Protein AF-V5HXJ0-F1 (afdb_monomer_lite)

Radius of gyration: 17.54 Å; chains: 1; bounding box: 40×42×49 Å

Foldseek 3Di:
DVVVVVVVVVVVLVVLLVLCLVLLVPDLALSSQQSVVVPLPPPVSLVVNCVVVVHDSVVSNVSSVVSVVCCQVQVCCSLPVDVGDDDDDDDPDQDPNRPDSVVSSVVSVVDHSVVRDPPPPPDDD

Organism: Ixodes ricinus (NCBI:txid34613)

Structure (mmCIF, N/CA/C/O backbone):
data_AF-V5HXJ0-F1
#
_entry.id   AF-V5HXJ0-F1
#
loop_
_atom_site.group_PDB
_atom_site.id
_atom_site.type_symbol
_atom_site.label_atom_id
_atom_site.label_alt_id
_atom_site.label_comp_id
_atom_site.label_asym_id
_atom_site.label_entity_id
_atom_site.label_seq_id
_atom_site.pdbx_PDB_ins_code
_atom_site.Cartn_x
_atom_site.Cartn_y
_atom_site.Cartn_z
_atom_site.occupancy
_atom_site.B_iso_or_equiv
_atom_site.auth_seq_id
_atom_site.auth_comp_id
_atom_site.auth_asym_id
_atom_site.auth_atom_id
_atom_site.pdbx_PDB_model_num
ATOM 1 N N . SER A 1 1 ? -20.340 -27.795 14.420 1.00 85.88 1 SER A N 1
ATOM 2 C CA . SER A 1 1 ? -21.239 -26.841 15.108 1.00 85.88 1 SER A CA 1
ATOM 3 C C . SER A 1 1 ? -21.054 -25.435 14.544 1.00 85.88 1 SER A C 1
ATOM 5 O O . SER A 1 1 ? -19.927 -25.064 14.222 1.00 85.88 1 SER A O 1
ATOM 7 N N . VAL A 1 2 ? -22.136 -24.655 14.426 1.00 89.38 2 VAL A N 1
ATOM 8 C CA . VAL A 1 2 ? -22.117 -23.238 14.001 1.00 89.38 2 VAL A CA 1
ATOM 9 C C . VAL A 1 2 ? -21.200 -22.393 14.895 1.00 89.38 2 VAL A C 1
ATOM 11 O O . VAL A 1 2 ? -20.439 -21.571 14.390 1.00 89.38 2 VAL A O 1
ATOM 14 N N . GLN A 1 3 ? -21.175 -22.668 16.202 1.00 90.44 3 GLN A N 1
ATOM 15 C CA . GLN A 1 3 ? -20.339 -21.943 17.165 1.00 90.44 3 GLN A CA 1
ATOM 16 C C . GLN A 1 3 ? -18.838 -22.073 16.871 1.00 90.44 3 GLN A C 1
ATOM 18 O O . GLN A 1 3 ? -18.102 -21.092 16.961 1.00 90.44 3 GLN A O 1
ATOM 23 N N . LEU A 1 4 ? -18.380 -23.262 16.455 1.00 91.88 4 LEU A N 1
ATOM 24 C CA . LEU A 1 4 ? -16.979 -23.474 16.080 1.00 91.88 4 LEU A CA 1
ATOM 25 C C . LEU A 1 4 ? -16.604 -22.630 14.855 1.00 91.88 4 LEU A C 1
ATOM 27 O O . LEU A 1 4 ? -15.562 -21.983 14.854 1.00 91.88 4 LEU A O 1
ATOM 31 N N . ARG A 1 5 ? -17.483 -22.571 13.844 1.00 91.69 5 ARG A N 1
ATOM 32 C CA . ARG A 1 5 ? -17.263 -21.765 12.631 1.00 91.69 5 ARG A CA 1
ATOM 33 C C . ARG A 1 5 ? -17.164 -20.274 12.950 1.00 91.69 5 ARG A C 1
ATOM 35 O O . ARG A 1 5 ? -16.261 -19.619 12.437 1.00 91.69 5 ARG A O 1
ATOM 42 N N . ILE A 1 6 ? -18.051 -19.764 13.809 1.00 92.50 6 ILE A N 1
ATOM 43 C CA . ILE A 1 6 ? -18.024 -18.365 14.262 1.00 92.50 6 ILE A CA 1
ATOM 44 C C . ILE A 1 6 ? -16.699 -18.075 14.969 1.00 92.50 6 ILE A C 1
ATOM 46 O O . ILE A 1 6 ? -15.997 -17.143 14.589 1.00 92.50 6 ILE A O 1
ATOM 50 N N . ARG A 1 7 ? -16.299 -18.917 15.930 1.00 93.38 7 ARG A N 1
ATOM 51 C CA . ARG A 1 7 ? -15.040 -18.742 16.668 1.00 93.38 7 ARG A CA 1
ATOM 52 C C . ARG A 1 7 ? -13.825 -18.716 15.738 1.00 93.38 7 ARG A C 1
ATOM 54 O O . ARG A 1 7 ? -12.975 -17.836 15.868 1.00 93.38 7 ARG A O 1
ATOM 61 N N . THR A 1 8 ? -13.749 -19.646 14.786 1.00 93.25 8 THR A N 1
ATOM 62 C CA . THR A 1 8 ? -12.651 -19.696 13.810 1.00 93.25 8 THR A CA 1
ATOM 63 C C . THR A 1 8 ? -12.638 -18.467 12.899 1.00 93.25 8 THR A C 1
ATOM 65 O O . THR A 1 8 ? -11.565 -17.931 12.622 1.00 93.25 8 THR A O 1
ATOM 68 N N . ALA A 1 9 ? -13.803 -17.994 12.447 1.00 92.19 9 ALA A N 1
ATOM 69 C CA . ALA A 1 9 ? -13.904 -16.789 11.625 1.00 92.19 9 ALA A CA 1
ATOM 70 C C . ALA A 1 9 ? -13.445 -15.543 12.395 1.00 92.19 9 ALA A C 1
ATOM 72 O O . ALA A 1 9 ? -12.610 -14.791 11.894 1.00 92.19 9 ALA A O 1
ATOM 73 N N . THR A 1 10 ? -13.896 -15.375 13.640 1.00 92.88 10 THR A N 1
ATOM 74 C CA . THR A 1 10 ? -13.464 -14.274 14.508 1.00 92.88 10 THR A CA 1
ATOM 75 C C . THR A 1 10 ? -11.952 -14.281 14.698 1.00 92.88 10 THR A C 1
ATOM 77 O O . THR A 1 10 ? -11.306 -13.256 14.506 1.00 92.88 10 THR A O 1
ATOM 80 N N . GLN A 1 11 ? -11.361 -15.444 14.988 1.00 93.56 11 GLN A N 1
ATOM 81 C CA . GLN A 1 11 ? -9.913 -15.560 15.163 1.00 93.56 11 GLN A CA 1
ATOM 82 C C . GLN A 1 11 ? -9.142 -15.175 13.892 1.00 93.56 11 GLN A C 1
ATOM 84 O O . GLN A 1 11 ? -8.146 -14.457 13.971 1.00 93.56 11 GLN A O 1
ATOM 89 N N . ARG A 1 12 ? -9.610 -15.611 12.716 1.00 93.06 12 ARG A N 1
ATOM 90 C CA . ARG A 1 12 ? -9.003 -15.241 11.428 1.00 93.06 12 ARG A CA 1
ATOM 91 C C . ARG A 1 12 ? -9.100 -13.742 11.166 1.00 93.06 12 ARG A C 1
ATOM 93 O O . ARG A 1 12 ? -8.096 -13.138 10.799 1.00 93.06 12 ARG A O 1
ATOM 100 N N . ASN A 1 13 ? -10.261 -13.141 11.416 1.00 93.94 13 ASN A N 1
ATOM 101 C CA . ASN A 1 13 ? -10.470 -11.704 11.244 1.00 93.94 13 ASN A CA 1
ATOM 102 C C . ASN A 1 13 ? -9.556 -10.893 12.172 1.00 93.94 13 ASN A C 1
ATOM 104 O O . ASN A 1 13 ? -8.917 -9.943 11.724 1.00 93.94 13 ASN A O 1
ATOM 108 N N . SER A 1 14 ? -9.415 -11.303 13.437 1.00 93.56 14 SER A N 1
ATOM 109 C CA . SER A 1 14 ? -8.493 -10.659 14.379 1.00 93.56 14 SER A CA 1
ATOM 110 C C . SER A 1 14 ? -7.032 -10.780 13.941 1.00 93.56 14 SER A C 1
ATOM 112 O O . SER A 1 14 ? -6.289 -9.802 14.007 1.00 93.56 14 SER A O 1
ATOM 114 N N . SER A 1 15 ? -6.611 -11.954 13.461 1.00 95.81 15 SER A N 1
ATOM 115 C CA . SER A 1 15 ? -5.259 -12.152 12.924 1.00 95.81 15 SER A CA 1
ATOM 116 C C . SER A 1 15 ? -4.996 -11.298 11.684 1.00 95.81 15 SER A C 1
ATOM 118 O O . SER A 1 15 ? -3.921 -10.708 11.570 1.00 95.81 15 SER A O 1
ATOM 120 N N . MET A 1 16 ? -5.976 -11.189 10.783 1.00 96.88 16 MET A N 1
ATOM 121 C CA . MET A 1 16 ? -5.896 -10.339 9.595 1.00 96.88 16 MET A CA 1
ATOM 122 C C . MET A 1 16 ? -5.781 -8.862 9.983 1.00 96.88 16 MET A C 1
ATOM 124 O O . MET A 1 16 ? -4.854 -8.193 9.537 1.00 96.88 16 MET A O 1
ATOM 128 N N . MET A 1 17 ? -6.635 -8.378 10.890 1.00 97.69 17 MET A N 1
ATOM 129 C CA . MET A 1 17 ? -6.573 -6.996 11.377 1.00 97.69 17 MET A CA 1
ATOM 130 C C . MET A 1 17 ? -5.222 -6.688 12.033 1.00 97.69 17 MET A C 1
ATOM 132 O O . MET A 1 17 ? -4.602 -5.670 11.739 1.00 97.69 17 MET A O 1
ATOM 136 N N . ARG A 1 18 ? -4.701 -7.605 12.858 1.00 97.25 18 ARG A N 1
ATOM 137 C CA . ARG A 1 18 ? -3.368 -7.455 13.456 1.00 97.25 18 ARG A CA 1
ATOM 138 C C . ARG A 1 18 ? -2.280 -7.354 12.387 1.00 97.25 18 ARG A C 1
ATOM 140 O O . ARG A 1 18 ? -1.398 -6.511 12.508 1.00 97.25 18 ARG A O 1
ATOM 147 N N . CYS A 1 19 ? -2.329 -8.186 11.348 1.00 97.94 19 CYS A N 1
ATOM 148 C CA . CYS A 1 19 ? -1.353 -8.130 10.259 1.00 97.94 19 CYS A CA 1
ATOM 149 C C . CYS A 1 19 ? -1.442 -6.819 9.467 1.00 97.94 19 CYS A C 1
ATOM 151 O O . CYS A 1 19 ? -0.405 -6.245 9.141 1.00 97.94 19 CYS A O 1
ATOM 153 N N . ALA A 1 20 ? -2.653 -6.322 9.215 1.00 98.38 20 ALA A N 1
ATOM 154 C CA . ALA A 1 20 ? -2.866 -5.032 8.569 1.00 98.38 20 ALA A CA 1
ATOM 155 C C . ALA A 1 20 ? -2.277 -3.877 9.392 1.00 98.38 20 ALA A C 1
ATOM 157 O O . ALA A 1 20 ? -1.557 -3.040 8.855 1.00 98.38 20 ALA A O 1
ATOM 158 N N . VAL A 1 21 ? -2.504 -3.871 10.710 1.00 98.31 21 VAL A N 1
ATOM 159 C CA . VAL A 1 21 ? -1.898 -2.886 11.619 1.00 98.31 21 VAL A CA 1
ATOM 160 C C . VAL A 1 21 ? -0.376 -2.973 11.573 1.00 98.31 21 VAL A C 1
ATOM 162 O O . VAL A 1 21 ? 0.278 -1.950 11.439 1.00 98.31 21 VAL A O 1
ATOM 165 N N . GLN A 1 22 ? 0.209 -4.174 11.613 1.00 98.44 22 GLN A N 1
ATOM 166 C CA . GLN A 1 22 ? 1.665 -4.337 11.507 1.00 98.44 22 GLN A CA 1
ATOM 167 C C . GLN A 1 22 ? 2.223 -3.755 10.201 1.00 98.44 22 GLN A C 1
ATOM 169 O O . GLN A 1 22 ? 3.295 -3.155 10.220 1.00 98.44 22 GLN A O 1
ATOM 174 N N . PHE A 1 23 ? 1.492 -3.854 9.085 1.00 98.50 23 PHE A N 1
ATOM 175 C CA . PHE A 1 23 ? 1.886 -3.184 7.844 1.00 98.50 23 PHE A CA 1
ATOM 176 C C . PHE A 1 23 ? 1.952 -1.663 8.004 1.00 98.50 23 PHE A C 1
ATOM 178 O O . PHE A 1 23 ? 2.940 -1.038 7.611 1.00 98.50 23 PHE A O 1
ATOM 185 N N . VAL A 1 24 ? 0.923 -1.080 8.625 1.00 98.25 24 VAL A N 1
ATOM 186 C CA . VAL A 1 24 ? 0.857 0.360 8.912 1.00 98.25 24 VAL A CA 1
ATOM 187 C C . VAL A 1 24 ? 1.980 0.796 9.857 1.00 98.25 24 VAL A C 1
ATOM 189 O O . VAL A 1 24 ? 2.589 1.842 9.652 1.00 98.25 24 VAL A O 1
ATOM 192 N N . MET A 1 25 ? 2.320 -0.048 10.832 1.00 97.44 25 MET A N 1
ATOM 193 C CA . MET A 1 25 ? 3.415 0.170 11.785 1.00 97.44 25 MET A CA 1
ATOM 194 C C . MET A 1 25 ? 4.814 -0.078 11.191 1.00 97.44 25 MET A C 1
ATOM 196 O O . MET A 1 25 ? 5.809 0.087 11.890 1.00 97.44 25 MET A O 1
ATOM 200 N N . GLY A 1 26 ? 4.917 -0.454 9.911 1.00 95.69 26 GLY A N 1
ATOM 201 C CA . GLY A 1 26 ? 6.187 -0.525 9.185 1.00 95.69 26 GLY A CA 1
ATOM 202 C C . GLY A 1 26 ? 6.639 -1.922 8.761 1.00 95.69 26 GLY A C 1
ATOM 203 O O . GLY A 1 26 ? 7.646 -2.034 8.065 1.00 95.69 26 GLY A O 1
ATOM 204 N N . CYS A 1 27 ? 5.919 -2.995 9.093 1.00 95.75 27 CYS A N 1
ATOM 205 C CA . CYS A 1 27 ? 6.265 -4.334 8.612 1.00 95.75 27 CYS A CA 1
ATOM 206 C C . CYS A 1 27 ? 5.959 -4.475 7.112 1.00 95.75 27 CYS A C 1
ATOM 208 O O . CYS A 1 27 ? 4.802 -4.462 6.706 1.00 95.75 27 CYS A O 1
ATOM 210 N N . ARG A 1 28 ? 6.980 -4.665 6.267 1.00 91.62 28 ARG A N 1
ATOM 211 C CA . ARG A 1 28 ? 6.826 -4.636 4.794 1.00 91.62 28 ARG A CA 1
ATOM 212 C C . ARG A 1 28 ? 6.709 -5.999 4.106 1.00 91.62 28 ARG A C 1
ATOM 214 O O . ARG A 1 28 ? 6.754 -6.075 2.888 1.00 91.62 28 ARG A O 1
ATOM 221 N N . GLY A 1 29 ? 6.543 -7.081 4.865 1.00 90.38 29 GLY A N 1
ATOM 222 C CA . GLY A 1 29 ? 6.378 -8.420 4.290 1.00 90.38 29 GLY A CA 1
ATOM 223 C C . GLY A 1 29 ? 5.028 -8.621 3.587 1.00 90.38 29 GLY A C 1
ATOM 224 O O . GLY A 1 29 ? 4.001 -8.118 4.054 1.00 90.38 29 GLY A O 1
ATOM 225 N N . ARG A 1 30 ? 5.013 -9.447 2.528 1.00 94.19 30 ARG A N 1
ATOM 226 C CA . ARG A 1 30 ? 3.828 -9.773 1.707 1.00 94.19 30 ARG A CA 1
ATOM 227 C C . ARG A 1 30 ? 2.583 -10.127 2.527 1.00 94.19 30 ARG A C 1
ATOM 229 O O . ARG A 1 30 ? 1.501 -9.637 2.228 1.00 94.19 30 ARG A O 1
ATOM 236 N N . ARG A 1 31 ? 2.728 -10.918 3.600 1.00 94.81 31 ARG A N 1
ATOM 237 C CA . ARG A 1 31 ? 1.600 -11.312 4.474 1.00 94.81 31 ARG A CA 1
ATOM 238 C C . ARG A 1 31 ? 0.879 -10.123 5.117 1.00 94.81 31 ARG A C 1
ATOM 240 O O . ARG A 1 31 ? -0.328 -10.165 5.320 1.00 94.81 31 ARG A O 1
ATOM 247 N N . TYR A 1 32 ? 1.627 -9.081 5.470 1.00 97.69 32 TYR A N 1
ATOM 248 C CA . TYR A 1 32 ? 1.093 -7.890 6.119 1.00 97.69 32 TYR A CA 1
ATOM 249 C C . TYR A 1 32 ? 0.436 -6.978 5.087 1.00 97.69 32 TYR A C 1
ATOM 251 O O . TYR A 1 32 ? -0.650 -6.464 5.334 1.00 97.69 32 TYR A O 1
ATOM 259 N N . ALA A 1 33 ? 1.060 -6.854 3.912 1.00 97.75 33 ALA A N 1
ATOM 260 C CA . ALA A 1 33 ? 0.516 -6.120 2.778 1.00 97.75 33 ALA A CA 1
ATOM 261 C C . ALA A 1 33 ? -0.809 -6.715 2.274 1.00 97.75 33 ALA A C 1
ATOM 263 O O . ALA A 1 33 ? -1.756 -5.969 2.059 1.00 97.75 33 ALA A O 1
ATOM 264 N N . ASP A 1 34 ? -0.900 -8.044 2.151 1.00 97.50 34 ASP A N 1
ATOM 265 C CA . ASP A 1 34 ? -2.133 -8.746 1.762 1.00 97.50 34 ASP A CA 1
ATOM 266 C C . ASP A 1 34 ? -3.263 -8.495 2.767 1.00 97.50 34 ASP A C 1
ATOM 268 O O . ASP A 1 34 ? -4.386 -8.153 2.399 1.00 97.50 34 ASP A O 1
ATOM 272 N N . ALA A 1 35 ? -2.959 -8.613 4.063 1.00 97.94 35 ALA A N 1
ATOM 273 C CA . ALA A 1 35 ? -3.929 -8.328 5.109 1.00 97.94 35 ALA A CA 1
ATOM 274 C C . ALA A 1 35 ? -4.376 -6.861 5.093 1.00 97.94 35 ALA A C 1
ATOM 276 O O . ALA A 1 35 ? -5.566 -6.592 5.232 1.00 97.94 35 ALA A O 1
ATOM 277 N N . PHE A 1 36 ? -3.441 -5.927 4.899 1.00 98.50 36 PHE A N 1
ATOM 278 C CA . PHE A 1 36 ? -3.727 -4.500 4.785 1.00 98.50 36 PHE A CA 1
ATOM 279 C C . PHE A 1 36 ? -4.611 -4.186 3.573 1.00 98.50 36 PHE A C 1
ATOM 281 O O . PHE A 1 36 ? -5.637 -3.535 3.738 1.00 98.50 36 PHE A O 1
ATOM 288 N N . GLU A 1 37 ? -4.282 -4.696 2.383 1.00 97.81 37 GLU A N 1
ATOM 289 C CA . GLU A 1 37 ? -5.059 -4.462 1.156 1.00 97.81 37 GLU A CA 1
ATOM 290 C C . GLU A 1 37 ? -6.512 -4.954 1.268 1.00 97.81 37 GLU A C 1
ATOM 292 O O . GLU A 1 37 ? -7.407 -4.377 0.661 1.00 97.81 37 GLU A O 1
ATOM 297 N N . LYS A 1 38 ? -6.782 -5.970 2.093 1.00 96.88 38 LYS A N 1
ATOM 298 C CA . LYS A 1 38 ? -8.146 -6.471 2.332 1.00 96.88 38 LYS A CA 1
ATOM 299 C C . LYS A 1 38 ? -8.992 -5.585 3.244 1.00 96.88 38 LYS A C 1
ATOM 301 O O . LYS A 1 38 ? -10.212 -5.720 3.234 1.00 96.88 38 LYS A O 1
ATOM 306 N N . VAL A 1 39 ? -8.371 -4.742 4.070 1.00 96.81 39 VAL A N 1
ATOM 307 C CA . VAL A 1 39 ? -9.068 -4.017 5.149 1.00 96.81 39 VAL A CA 1
ATOM 308 C C . VAL A 1 39 ? -8.784 -2.516 5.178 1.00 96.81 39 VAL A C 1
ATOM 310 O O . VAL A 1 39 ? -9.275 -1.844 6.080 1.00 96.81 39 VAL A O 1
ATOM 313 N N . PHE A 1 40 ? -8.008 -1.978 4.230 1.00 96.25 40 PHE A N 1
ATOM 314 C CA . PHE A 1 40 ? -7.575 -0.573 4.258 1.00 96.25 40 PHE A CA 1
ATOM 315 C C . PHE A 1 40 ? -8.736 0.431 4.208 1.00 96.25 40 PHE A C 1
ATOM 317 O O . PHE A 1 40 ? -8.612 1.514 4.774 1.00 96.25 40 PHE A O 1
ATOM 324 N N . ASP A 1 41 ? -9.857 0.054 3.589 1.00 94.62 41 ASP A N 1
ATOM 325 C CA . ASP A 1 41 ? -11.075 0.869 3.512 1.00 94.62 41 ASP A CA 1
ATOM 326 C C . ASP A 1 41 ? -11.968 0.757 4.761 1.00 94.62 41 ASP A C 1
ATOM 328 O O . ASP A 1 41 ? -12.966 1.469 4.880 1.00 94.62 41 ASP A O 1
ATOM 332 N N . LEU A 1 42 ? -11.654 -0.139 5.706 1.00 96.62 42 LEU A N 1
ATOM 333 C CA . LEU A 1 42 ? -12.478 -0.336 6.896 1.00 96.62 42 LEU A CA 1
ATOM 334 C C . LEU A 1 42 ? -12.154 0.717 7.969 1.00 96.62 42 LEU A C 1
ATOM 336 O O . LEU A 1 42 ? -11.007 0.780 8.422 1.00 96.62 42 LEU A O 1
ATOM 340 N N . PRO A 1 43 ? -13.152 1.452 8.501 1.00 95.56 43 PRO A N 1
ATOM 341 C CA . PRO A 1 43 ? -12.942 2.405 9.598 1.00 95.56 43 PRO A CA 1
ATOM 342 C C . PRO A 1 43 ? -12.300 1.768 10.839 1.00 95.56 43 PRO A C 1
ATOM 344 O O . PRO A 1 43 ? -11.454 2.372 11.495 1.00 95.56 43 PRO A O 1
ATOM 347 N N . SER A 1 44 ? -12.614 0.493 11.100 1.00 96.50 44 SER A N 1
ATOM 348 C CA . SER A 1 44 ? -12.037 -0.280 12.204 1.00 96.50 44 SER A CA 1
ATOM 349 C C . SER A 1 44 ? -10.511 -0.396 12.140 1.00 96.50 44 SER A C 1
ATOM 351 O O . SER A 1 44 ? -9.872 -0.607 13.173 1.00 96.50 44 SER A O 1
ATOM 353 N N . LEU A 1 45 ? -9.903 -0.283 10.950 1.00 97.94 45 LEU A N 1
ATOM 354 C CA . LEU A 1 45 ? -8.446 -0.269 10.831 1.00 97.94 45 LEU A CA 1
ATOM 355 C C . LEU A 1 45 ? -7.869 0.990 11.483 1.00 97.94 45 LEU A C 1
ATOM 357 O O . LEU A 1 45 ? -6.932 0.872 12.269 1.00 97.94 45 LEU A O 1
ATOM 361 N N . VAL A 1 46 ? -8.445 2.165 11.208 1.00 98.06 46 VAL A N 1
ATOM 362 C CA . VAL A 1 46 ? -8.004 3.445 11.787 1.00 98.06 46 VAL A CA 1
ATOM 363 C C . VAL A 1 46 ? -8.109 3.400 13.306 1.00 98.06 46 VAL A C 1
ATOM 365 O O . VAL A 1 46 ? -7.125 3.683 13.979 1.00 98.06 46 VAL A O 1
ATOM 368 N N . GLU A 1 47 ? -9.240 2.946 13.852 1.00 97.50 47 GLU A N 1
ATOM 369 C CA . GLU A 1 47 ? -9.415 2.793 15.305 1.00 97.50 47 GLU A CA 1
ATOM 370 C C . GLU A 1 47 ? -8.369 1.854 15.924 1.00 97.50 47 GLU A C 1
ATOM 372 O O . GLU A 1 47 ? -7.849 2.096 17.017 1.00 97.50 47 GLU A O 1
ATOM 377 N N . THR A 1 48 ? -8.047 0.755 15.238 1.00 97.38 48 THR A N 1
ATOM 378 C CA . THR A 1 48 ? -7.070 -0.217 15.744 1.00 97.38 48 THR A CA 1
ATOM 379 C C . THR A 1 48 ? -5.647 0.337 15.663 1.00 97.38 48 THR 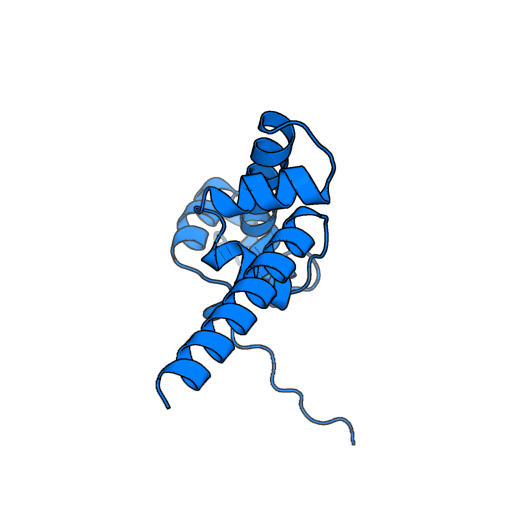A C 1
ATOM 381 O O . THR A 1 48 ? -4.859 0.128 16.588 1.00 97.38 48 THR A O 1
ATOM 384 N N . VAL A 1 49 ? -5.314 1.072 14.598 1.00 98.06 49 VAL A N 1
ATOM 385 C CA . VAL A 1 49 ? -4.035 1.786 14.456 1.00 98.06 49 VAL A CA 1
ATOM 386 C C . VAL A 1 49 ? -3.914 2.867 15.523 1.00 98.06 49 VAL A C 1
ATOM 388 O O . VAL A 1 49 ? -2.884 2.928 16.182 1.00 98.06 49 VAL A O 1
ATOM 391 N N . GLN A 1 50 ? -4.968 3.646 15.765 1.00 98.06 50 GLN A N 1
ATOM 392 C CA . GLN A 1 50 ? -5.023 4.672 16.807 1.00 98.06 50 GLN A CA 1
ATOM 393 C C . GLN A 1 50 ? -4.652 4.087 18.177 1.00 98.06 50 GLN A C 1
ATOM 395 O O . GLN A 1 50 ? -3.737 4.575 18.841 1.00 98.06 50 GLN A O 1
ATOM 400 N N . LYS A 1 51 ? -5.307 2.980 18.556 1.00 97.00 51 LYS A N 1
ATOM 401 C CA . LYS A 1 51 ? -5.044 2.253 19.808 1.00 97.00 51 LYS A CA 1
ATOM 402 C C . LYS A 1 51 ? -3.632 1.665 19.860 1.00 97.00 51 LYS A C 1
ATOM 404 O O . LYS A 1 51 ? -2.998 1.700 20.906 1.00 97.00 51 LYS A O 1
ATOM 409 N N . SER A 1 52 ? -3.138 1.123 18.745 1.00 96.38 52 SER A N 1
ATOM 410 C CA . SER A 1 52 ? -1.840 0.429 18.696 1.00 96.38 52 SER A CA 1
ATOM 411 C C . SER A 1 52 ? -0.646 1.383 18.653 1.00 96.38 52 SER A C 1
ATOM 413 O O . SER A 1 52 ? 0.397 1.083 19.223 1.00 96.38 52 SER A O 1
ATOM 415 N N . ALA A 1 53 ? -0.787 2.516 17.966 1.00 94.75 53 ALA A N 1
ATOM 416 C CA . ALA A 1 53 ? 0.247 3.536 17.830 1.00 94.75 53 ALA A CA 1
ATOM 417 C C . ALA A 1 53 ? 0.193 4.583 18.954 1.00 94.75 53 ALA A C 1
ATOM 419 O O . ALA A 1 53 ? 1.115 5.386 19.075 1.00 94.75 53 ALA A O 1
ATOM 420 N N . ASN A 1 54 ? -0.879 4.578 19.757 1.00 95.81 54 ASN A N 1
ATOM 421 C CA . ASN A 1 54 ? -1.181 5.603 20.753 1.00 95.81 54 ASN A CA 1
ATOM 422 C C . ASN A 1 54 ? -1.137 7.018 20.146 1.00 95.81 54 ASN A C 1
ATOM 424 O O . ASN A 1 54 ? -0.450 7.913 20.639 1.00 95.81 54 ASN A O 1
ATOM 428 N N . LYS A 1 55 ? -1.828 7.186 19.014 1.00 96.38 55 LYS A N 1
ATOM 429 C CA . LYS A 1 55 ? -1.867 8.429 18.233 1.00 96.38 55 LYS A CA 1
ATOM 430 C C . LYS A 1 55 ? -3.286 8.992 18.147 1.00 96.38 55 LYS A C 1
ATOM 432 O O . LYS A 1 55 ? -4.233 8.228 18.305 1.00 96.38 55 LYS A O 1
ATOM 437 N N . PRO A 1 56 ? -3.465 10.297 17.885 1.00 97.31 56 PRO A N 1
ATOM 438 C CA . PRO A 1 56 ? -4.760 10.861 17.515 1.00 97.31 56 PRO A CA 1
ATOM 439 C C . PRO A 1 56 ? -5.338 10.211 16.251 1.00 97.31 56 PRO A C 1
ATOM 441 O O . PRO A 1 56 ? -4.602 9.686 15.414 1.00 97.31 56 PRO A O 1
ATOM 444 N N . GLU A 1 57 ? -6.659 10.283 16.086 1.00 97.12 57 GLU A N 1
ATOM 445 C CA . GLU A 1 57 ? -7.361 9.703 14.933 1.00 97.12 57 GLU A CA 1
ATOM 446 C C . GLU A 1 57 ? -6.825 10.229 13.590 1.00 97.12 57 GLU A C 1
ATOM 448 O O . GLU A 1 57 ? -6.584 9.446 12.674 1.00 97.12 57 GLU A O 1
ATOM 453 N N . GLU A 1 58 ? -6.574 11.536 13.480 1.00 97.56 58 GLU A N 1
ATOM 454 C CA . GLU A 1 58 ? -6.057 12.144 12.246 1.00 97.56 58 GLU A CA 1
ATOM 455 C C . GLU A 1 58 ? -4.648 11.648 11.893 1.00 97.56 58 GLU A C 1
ATOM 457 O O . GLU A 1 58 ? -4.374 11.325 10.737 1.00 97.56 58 GLU A O 1
ATOM 462 N N . GLU A 1 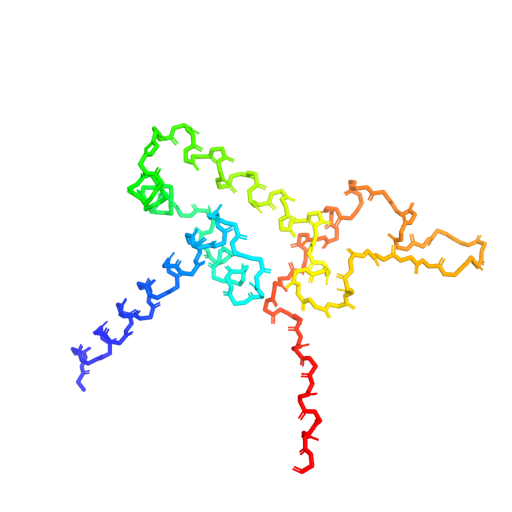59 ? -3.771 11.475 12.887 1.00 98.00 59 GLU A N 1
ATOM 463 C CA . GLU A 1 59 ? -2.462 10.853 12.664 1.00 98.00 59 GLU A CA 1
ATOM 464 C C . GLU A 1 59 ? -2.618 9.395 12.209 1.00 98.00 59 GLU A C 1
ATOM 466 O O . GLU A 1 59 ? -1.960 8.972 11.258 1.00 98.00 59 GLU A O 1
ATOM 471 N N . ALA A 1 60 ? -3.530 8.628 12.816 1.00 98.00 60 ALA A N 1
ATOM 472 C CA . ALA A 1 60 ? -3.798 7.249 12.408 1.00 98.00 60 ALA A CA 1
ATOM 473 C C . ALA A 1 60 ? -4.337 7.159 10.966 1.00 98.00 60 ALA A C 1
ATOM 475 O O . ALA A 1 60 ? -3.911 6.286 10.202 1.00 98.00 60 ALA A O 1
ATOM 476 N N . LYS A 1 61 ? -5.222 8.080 10.555 1.00 98.25 61 LYS A N 1
ATOM 477 C CA . LYS A 1 61 ? -5.698 8.191 9.165 1.00 98.25 61 LYS A CA 1
ATOM 478 C C . LYS A 1 61 ? -4.540 8.447 8.206 1.00 98.25 61 LYS A C 1
ATOM 480 O O . LYS A 1 61 ? -4.439 7.772 7.180 1.00 98.25 61 LYS A O 1
ATOM 485 N N . GLU A 1 62 ? -3.650 9.379 8.535 1.00 98.38 62 GLU A N 1
ATOM 486 C CA . GLU A 1 62 ? -2.487 9.674 7.695 1.00 98.38 62 GLU A CA 1
ATOM 487 C C . GLU A 1 62 ? -1.490 8.512 7.636 1.00 98.38 62 GLU A C 1
ATOM 489 O O . GLU A 1 62 ? -0.939 8.237 6.566 1.00 98.38 62 GLU A O 1
ATOM 494 N N . MET A 1 63 ? -1.316 7.750 8.719 1.00 98.44 63 MET A N 1
ATOM 495 C CA . MET A 1 63 ? -0.514 6.520 8.708 1.00 98.44 63 MET A CA 1
ATOM 496 C C . MET A 1 63 ? -1.090 5.471 7.745 1.00 98.44 63 MET A C 1
ATOM 498 O O . MET A 1 63 ? -0.344 4.874 6.959 1.00 98.44 63 MET A O 1
ATOM 502 N N . VAL A 1 64 ? -2.413 5.263 7.757 1.00 98.44 64 VAL A N 1
ATOM 503 C CA . VAL A 1 64 ? -3.100 4.337 6.838 1.00 98.44 64 VAL A CA 1
ATOM 504 C C . VAL A 1 64 ? -2.961 4.808 5.387 1.00 98.44 64 VAL A C 1
ATOM 506 O O . VAL A 1 64 ? -2.528 4.032 4.531 1.00 98.44 64 VAL A O 1
ATOM 509 N N . LYS A 1 65 ? -3.239 6.088 5.102 1.00 98.12 65 LYS A N 1
ATOM 510 C CA . LYS A 1 65 ? -3.098 6.667 3.752 1.00 98.12 65 LYS A CA 1
ATOM 511 C C . LYS A 1 65 ? -1.663 6.573 3.235 1.00 98.12 65 LYS A C 1
ATOM 513 O O . LYS A 1 65 ? -1.442 6.169 2.094 1.00 98.12 65 LYS A O 1
ATOM 518 N N . SER A 1 66 ? -0.683 6.902 4.073 1.00 98.06 66 SER A N 1
ATOM 519 C CA . SER A 1 66 ? 0.739 6.819 3.723 1.00 98.06 66 SER A CA 1
ATOM 520 C C . SER A 1 66 ? 1.167 5.381 3.450 1.00 98.06 66 SER A C 1
ATOM 522 O O . SER A 1 66 ? 1.913 5.126 2.507 1.00 98.06 66 SER A O 1
ATOM 524 N N . SER A 1 67 ? 0.633 4.422 4.208 1.00 98.31 67 SER A N 1
ATOM 525 C CA . SER A 1 67 ? 0.882 2.996 3.981 1.00 98.31 67 SER A CA 1
ATOM 526 C C . SER A 1 67 ? 0.263 2.497 2.678 1.00 98.31 67 SER A C 1
ATOM 528 O O . SER A 1 67 ? 0.898 1.720 1.967 1.00 98.31 67 SER A O 1
ATOM 530 N N . LYS A 1 68 ? -0.927 2.987 2.305 1.00 97.81 68 LYS A N 1
ATOM 531 C CA . LYS A 1 68 ? -1.530 2.698 0.996 1.00 97.81 68 LYS A CA 1
ATOM 532 C C . LYS A 1 68 ? -0.684 3.251 -0.147 1.00 97.81 68 LYS A C 1
ATOM 534 O O . LYS A 1 68 ? -0.357 2.500 -1.060 1.00 97.81 68 LYS A O 1
ATOM 539 N N . ARG A 1 69 ? -0.259 4.517 -0.058 1.00 97.31 69 ARG A N 1
ATOM 540 C CA . ARG A 1 69 ? 0.650 5.135 -1.041 1.00 97.31 69 ARG A CA 1
ATOM 541 C C . ARG A 1 69 ? 1.952 4.348 -1.166 1.00 97.31 69 ARG A C 1
ATOM 543 O O . ARG A 1 69 ? 2.387 4.065 -2.275 1.00 97.31 69 ARG A O 1
ATOM 550 N N . TYR A 1 70 ? 2.542 3.943 -0.04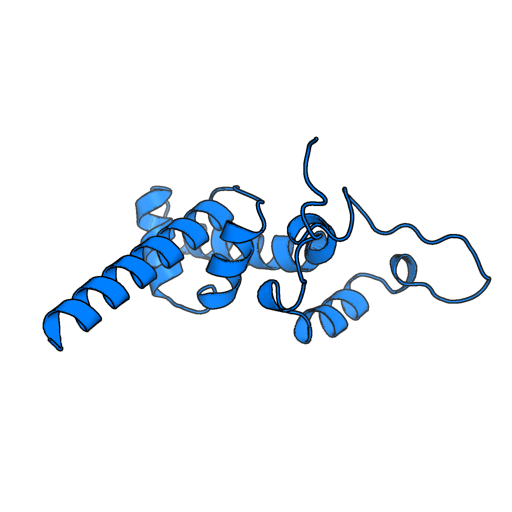2 1.00 97.44 70 TYR A N 1
ATOM 551 C CA . TYR A 1 70 ? 3.734 3.098 -0.039 1.00 97.44 70 TYR A CA 1
ATOM 552 C C . TYR A 1 70 ? 3.491 1.766 -0.759 1.00 97.44 70 TYR A C 1
ATOM 554 O O . TYR A 1 70 ? 4.272 1.404 -1.636 1.00 97.44 70 TYR A O 1
ATOM 562 N N . LEU A 1 71 ? 2.407 1.055 -0.423 1.00 97.69 71 LEU A N 1
ATOM 563 C CA . LEU A 1 71 ? 2.064 -0.214 -1.065 1.00 97.69 71 LEU A CA 1
ATOM 564 C C . LEU A 1 71 ? 1.856 -0.049 -2.572 1.00 97.69 71 LEU A C 1
ATOM 566 O O . LEU A 1 71 ? 2.244 -0.928 -3.332 1.00 97.69 71 LEU A O 1
ATOM 570 N N . ASP A 1 72 ? 1.261 1.057 -3.008 1.00 97.19 72 ASP A N 1
ATOM 571 C CA . ASP A 1 72 ? 1.049 1.319 -4.427 1.00 97.19 72 ASP A CA 1
ATOM 572 C C . ASP A 1 72 ? 2.370 1.597 -5.145 1.00 97.19 72 ASP A C 1
ATOM 574 O O . ASP A 1 72 ? 2.652 0.963 -6.158 1.00 97.19 72 ASP A O 1
ATOM 578 N N . CYS A 1 73 ? 3.221 2.469 -4.599 1.00 95.19 73 CYS A N 1
ATOM 579 C CA . CYS A 1 73 ? 4.500 2.836 -5.213 1.00 95.19 73 CYS A CA 1
ATOM 580 C C . CYS A 1 73 ? 5.537 1.705 -5.184 1.00 95.19 73 CYS A C 1
ATOM 582 O O . CYS A 1 73 ? 6.354 1.592 -6.093 1.00 95.19 73 CYS A O 1
ATOM 584 N N . LYS A 1 74 ? 5.541 0.882 -4.131 1.00 95.56 74 LYS A N 1
ATOM 585 C CA . LYS A 1 74 ? 6.541 -0.176 -3.898 1.00 95.56 74 LYS A CA 1
ATOM 586 C C . LYS A 1 74 ? 5.967 -1.583 -4.050 1.00 95.56 74 LYS A C 1
ATOM 588 O O . LYS A 1 74 ? 6.583 -2.544 -3.599 1.00 95.56 74 LYS A O 1
ATOM 593 N N . PHE A 1 75 ? 4.813 -1.715 -4.702 1.00 96.56 75 PHE A N 1
ATOM 594 C CA . PHE A 1 75 ? 4.074 -2.971 -4.831 1.00 96.56 75 PHE A CA 1
ATOM 595 C C . PHE A 1 75 ? 4.955 -4.144 -5.267 1.00 96.56 75 PHE A C 1
ATOM 597 O O . PHE A 1 75 ? 4.996 -5.147 -4.565 1.00 96.56 75 PHE A O 1
ATOM 604 N N . LEU A 1 76 ? 5.695 -3.999 -6.375 1.00 95.12 76 LEU A N 1
ATOM 605 C CA . LEU A 1 76 ? 6.504 -5.082 -6.947 1.00 95.12 76 LEU A CA 1
ATOM 606 C C . LEU A 1 76 ? 7.602 -5.563 -5.990 1.00 95.12 76 LEU A C 1
ATOM 608 O O . LEU A 1 76 ? 7.885 -6.757 -5.948 1.00 95.12 76 LEU A O 1
ATOM 612 N N . ALA A 1 77 ? 8.166 -4.668 -5.176 1.00 94.88 77 ALA A N 1
ATOM 613 C CA . ALA A 1 77 ? 9.119 -5.042 -4.135 1.00 94.88 77 ALA A CA 1
ATOM 614 C C . ALA A 1 77 ? 8.424 -5.726 -2.946 1.00 94.88 77 ALA A C 1
ATOM 616 O O . ALA A 1 77 ? 8.862 -6.769 -2.468 1.00 94.88 77 ALA A O 1
ATOM 617 N N . VAL A 1 78 ? 7.289 -5.182 -2.496 1.00 95.50 78 VAL A N 1
ATOM 618 C CA . VAL A 1 78 ? 6.512 -5.719 -1.364 1.00 95.50 78 VAL A CA 1
ATOM 619 C C . VAL A 1 78 ? 5.987 -7.134 -1.635 1.00 95.50 78 VAL A C 1
ATOM 621 O O . VAL A 1 78 ? 5.937 -7.965 -0.725 1.00 95.50 78 VAL A O 1
ATOM 624 N N . VAL A 1 79 ? 5.586 -7.415 -2.876 1.00 94.31 79 VAL A N 1
ATOM 625 C CA . VAL A 1 79 ? 5.089 -8.734 -3.299 1.00 94.31 79 VAL A CA 1
ATOM 626 C C . VAL A 1 79 ? 6.200 -9.685 -3.750 1.00 94.31 79 VAL A C 1
ATOM 628 O O . VAL A 1 79 ? 5.912 -10.854 -3.987 1.00 94.31 79 VAL A O 1
ATOM 631 N N . GLY A 1 80 ? 7.451 -9.214 -3.805 1.00 92.81 80 GLY A N 1
ATOM 632 C CA . GLY A 1 80 ? 8.632 -10.033 -4.085 1.00 92.81 80 GLY A CA 1
ATOM 633 C C . GLY A 1 80 ? 8.918 -10.292 -5.564 1.00 92.81 80 GLY A C 1
ATOM 634 O O . GLY A 1 80 ? 9.684 -11.195 -5.864 1.00 92.81 80 GLY A O 1
ATOM 635 N N . VAL A 1 81 ? 8.329 -9.523 -6.486 1.00 92.50 81 VAL A N 1
ATOM 636 C CA . VAL A 1 81 ? 8.637 -9.613 -7.929 1.00 92.50 81 VAL A CA 1
ATOM 637 C C . VAL A 1 81 ? 10.007 -9.007 -8.238 1.00 92.50 81 VAL A C 1
ATOM 639 O O . VAL A 1 81 ? 10.720 -9.489 -9.110 1.00 92.50 81 VAL A O 1
ATOM 642 N N . VAL A 1 82 ? 10.387 -7.950 -7.517 1.00 93.00 82 VAL A N 1
ATOM 643 C CA . VAL A 1 82 ? 11.726 -7.352 -7.583 1.00 93.00 82 VAL A CA 1
ATOM 644 C C . VAL A 1 82 ? 12.303 -7.206 -6.183 1.00 93.00 82 VAL A C 1
ATOM 646 O O . VAL A 1 82 ? 11.567 -7.152 -5.200 1.00 93.00 82 VAL A O 1
ATOM 649 N N . ARG A 1 83 ? 13.628 -7.085 -6.081 1.00 91.00 83 ARG A N 1
ATOM 650 C CA . ARG A 1 83 ? 14.287 -6.834 -4.793 1.00 91.00 83 ARG A CA 1
ATOM 651 C C . ARG A 1 83 ? 14.082 -5.401 -4.284 1.00 91.00 83 ARG A C 1
ATOM 653 O O . ARG A 1 83 ? 13.929 -5.218 -3.082 1.00 91.00 83 ARG A O 1
ATOM 660 N N . ASP A 1 84 ? 14.100 -4.405 -5.172 1.00 91.06 84 ASP A N 1
ATOM 661 C CA . ASP A 1 84 ? 13.961 -2.986 -4.793 1.00 91.06 84 ASP A CA 1
ATOM 662 C C . ASP A 1 84 ? 13.195 -2.161 -5.839 1.00 91.06 84 ASP A C 1
ATOM 664 O O . ASP A 1 84 ? 12.156 -1.566 -5.539 1.00 91.06 84 ASP A O 1
ATOM 668 N N . ALA A 1 85 ? 13.662 -2.171 -7.088 1.00 92.75 85 ALA A N 1
ATOM 669 C CA . ALA A 1 85 ? 13.053 -1.420 -8.182 1.00 92.75 85 ALA A CA 1
ATOM 670 C C . ALA A 1 85 ? 13.061 -2.218 -9.491 1.00 92.75 85 ALA A C 1
ATOM 672 O O . ALA A 1 85 ? 13.857 -3.141 -9.667 1.00 92.75 85 ALA A O 1
ATOM 673 N N . VAL A 1 86 ? 12.162 -1.843 -10.399 1.00 92.94 86 VAL A N 1
ATOM 674 C CA . VAL A 1 86 ? 12.197 -2.291 -11.792 1.00 92.94 86 VAL A CA 1
ATOM 675 C C . VAL A 1 86 ? 13.199 -1.418 -12.532 1.00 92.94 86 VAL A C 1
ATOM 677 O O . VAL A 1 86 ? 13.118 -0.196 -12.443 1.00 92.94 86 VAL A O 1
ATOM 680 N N . VAL A 1 87 ? 14.115 -2.058 -13.250 1.00 93.88 87 VAL A N 1
ATOM 681 C CA . VAL A 1 87 ? 15.031 -1.421 -14.196 1.00 93.88 87 VAL A CA 1
ATOM 682 C C . VAL A 1 87 ? 14.985 -2.260 -15.463 1.00 93.88 87 VAL A C 1
ATOM 684 O O . VAL A 1 87 ? 15.137 -3.483 -15.394 1.00 93.88 87 VAL A O 1
ATOM 687 N N . CYS A 1 88 ? 14.706 -1.629 -16.595 1.00 93.81 88 CYS A N 1
ATOM 688 C CA . CYS A 1 88 ? 14.594 -2.292 -17.881 1.00 93.81 88 CYS A CA 1
ATOM 689 C C . CYS A 1 88 ? 15.847 -2.049 -18.731 1.00 93.81 88 CYS A C 1
ATOM 691 O O . CYS A 1 88 ? 16.430 -0.968 -18.725 1.00 93.81 88 CYS A O 1
ATOM 693 N N . GLU A 1 89 ? 16.251 -3.073 -19.483 1.00 94.75 89 GLU A N 1
ATOM 694 C CA . GLU A 1 89 ? 17.302 -2.945 -20.495 1.00 94.75 89 GLU A CA 1
ATOM 695 C C . GLU A 1 89 ? 16.777 -2.139 -21.693 1.00 94.75 89 GLU A C 1
ATOM 697 O O . GLU A 1 89 ? 15.717 -2.499 -22.224 1.00 94.75 89 GLU A O 1
ATOM 702 N N . PRO A 1 90 ? 17.489 -1.096 -22.160 1.00 93.31 90 PRO A N 1
ATOM 703 C CA . PRO A 1 90 ? 17.003 -0.234 -23.229 1.00 93.31 90 PRO A CA 1
ATOM 704 C C . PRO A 1 90 ? 16.715 -1.003 -24.521 1.00 93.31 90 PRO A C 1
ATOM 706 O O . PRO A 1 90 ? 17.578 -1.692 -25.061 1.00 93.31 90 PRO A O 1
ATOM 709 N N . ASN A 1 91 ? 15.513 -0.823 -25.071 1.00 94.25 91 ASN A N 1
ATOM 710 C CA . ASN A 1 91 ? 15.114 -1.426 -26.349 1.00 94.25 91 ASN A CA 1
ATOM 711 C C . ASN A 1 91 ? 14.519 -0.416 -27.351 1.00 94.25 91 ASN A C 1
ATOM 713 O O . ASN A 1 91 ? 13.930 -0.808 -28.357 1.00 94.25 91 ASN A O 1
ATOM 717 N N . GLY A 1 92 ? 14.650 0.885 -27.069 1.00 92.31 92 GLY A N 1
ATOM 718 C CA . GLY A 1 92 ? 14.112 1.965 -27.903 1.00 92.31 92 GLY A CA 1
ATOM 719 C C . GLY A 1 92 ? 12.600 2.189 -27.775 1.00 92.31 92 GLY A C 1
ATOM 720 O O . GLY A 1 92 ? 12.057 3.033 -28.486 1.00 92.31 92 GLY A O 1
ATOM 721 N N . GLN A 1 93 ? 11.913 1.471 -26.882 1.00 94.38 93 GLN A N 1
ATOM 722 C CA . GLN A 1 93 ? 10.488 1.643 -26.599 1.00 94.38 93 GLN A CA 1
ATOM 723 C C . GLN A 1 93 ? 10.260 2.126 -25.163 1.00 94.38 93 GLN A C 1
ATOM 725 O O . GLN A 1 93 ? 11.151 2.074 -24.318 1.00 94.38 93 GLN A O 1
ATOM 730 N N . VAL A 1 94 ? 9.045 2.599 -24.875 1.00 92.88 94 VAL A N 1
ATOM 731 C CA . VAL A 1 94 ? 8.639 2.911 -23.499 1.00 92.88 94 VAL A CA 1
ATOM 732 C C . VAL A 1 94 ? 8.504 1.604 -22.718 1.00 92.88 94 VAL A C 1
ATOM 734 O O . VAL A 1 94 ? 7.731 0.726 -23.099 1.00 92.88 94 VAL A O 1
ATOM 737 N N . GLN A 1 95 ? 9.246 1.496 -21.618 1.00 95.00 95 GLN A N 1
ATOM 738 C CA . GLN A 1 95 ? 9.288 0.319 -20.749 1.00 95.00 95 GLN A CA 1
ATOM 739 C C . GLN A 1 95 ? 8.700 0.622 -19.368 1.00 95.00 95 GLN A C 1
ATOM 741 O O . GLN A 1 95 ? 8.341 1.760 -19.065 1.00 95.00 95 GLN A O 1
ATOM 746 N N . LEU A 1 96 ? 8.546 -0.412 -18.536 1.00 93.38 96 LEU A N 1
ATOM 747 C CA . LEU A 1 96 ? 7.818 -0.335 -17.266 1.00 93.38 96 LEU A CA 1
ATOM 748 C C . LEU A 1 96 ? 8.438 0.650 -16.261 1.00 93.38 96 LEU A C 1
ATOM 750 O O . LEU A 1 96 ? 7.711 1.292 -15.511 1.00 93.38 96 LEU A O 1
ATOM 754 N N . ASP A 1 97 ? 9.756 0.801 -16.248 1.00 94.06 97 ASP A N 1
ATOM 755 C CA . ASP A 1 97 ? 10.471 1.807 -15.453 1.00 94.06 97 ASP A CA 1
ATOM 756 C C . ASP A 1 97 ? 10.368 3.232 -16.037 1.00 94.06 97 ASP A C 1
ATOM 758 O O . ASP A 1 97 ? 10.595 4.213 -15.329 1.00 94.06 97 ASP A O 1
ATOM 762 N N . GLY A 1 98 ? 9.943 3.357 -17.297 1.00 94.62 98 GLY A N 1
ATOM 763 C CA . GLY A 1 98 ?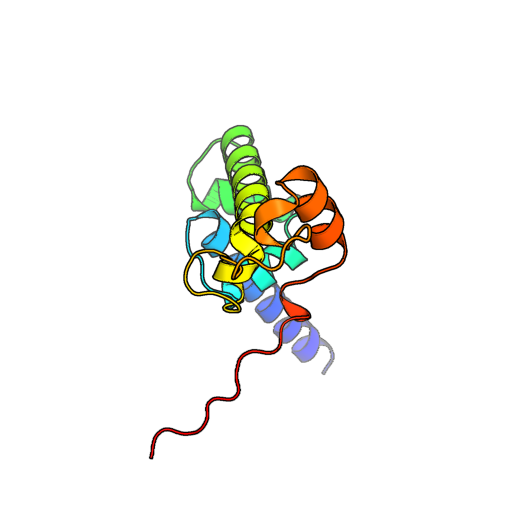 9.750 4.614 -18.019 1.00 94.62 98 GLY A CA 1
ATOM 764 C C . GLY A 1 98 ? 8.301 5.107 -18.126 1.00 94.62 98 GLY A C 1
ATOM 765 O O . GLY A 1 98 ? 8.082 6.202 -18.640 1.00 94.62 98 GLY A O 1
ATOM 766 N N . ILE A 1 99 ? 7.291 4.362 -17.650 1.00 95.00 99 ILE A N 1
ATOM 767 C CA . ILE A 1 99 ? 5.880 4.796 -17.772 1.00 95.00 99 ILE A CA 1
ATOM 768 C C . ILE A 1 99 ? 5.496 5.927 -16.805 1.00 95.00 99 ILE A C 1
ATOM 770 O O . ILE A 1 99 ? 4.452 6.556 -16.983 1.00 95.00 99 ILE A O 1
ATOM 774 N N . GLY A 1 100 ? 6.303 6.186 -15.775 1.00 94.44 100 GLY A N 1
ATOM 775 C CA . GLY A 1 100 ? 6.018 7.181 -14.741 1.00 94.44 100 GLY A CA 1
ATOM 776 C C . GLY A 1 100 ? 4.945 6.755 -13.726 1.00 94.44 100 GLY A C 1
ATOM 777 O O . GLY A 1 100 ? 4.195 5.792 -13.914 1.00 94.44 100 GLY A O 1
ATOM 778 N N . LEU A 1 101 ? 4.872 7.494 -12.613 1.00 94.38 101 LEU A N 1
ATOM 779 C CA . LEU A 1 101 ? 4.070 7.106 -11.448 1.00 94.38 101 LEU A CA 1
ATOM 780 C C . LEU A 1 101 ? 2.564 7.048 -11.742 1.00 94.38 101 LEU A C 1
ATOM 782 O O . LEU A 1 101 ? 1.912 6.090 -11.344 1.00 94.38 101 LEU A O 1
ATOM 786 N N . ASP A 1 102 ? 2.000 8.017 -12.460 1.00 96.44 102 ASP A N 1
ATOM 787 C CA . ASP A 1 102 ? 0.550 8.060 -12.704 1.00 96.44 102 ASP A CA 1
ATOM 788 C C . ASP A 1 102 ? 0.058 6.866 -13.528 1.00 96.44 102 ASP A C 1
ATOM 790 O O . ASP A 1 102 ? -0.996 6.289 -13.246 1.00 96.44 102 ASP A O 1
ATOM 794 N N . ASN A 1 103 ? 0.834 6.464 -14.536 1.00 96.81 103 ASN A N 1
ATOM 795 C CA . ASN A 1 103 ? 0.512 5.299 -15.356 1.00 96.81 103 ASN A CA 1
ATOM 796 C C . ASN A 1 103 ? 0.697 4.007 -14.561 1.00 96.81 103 ASN A C 1
ATOM 798 O O . ASN A 1 103 ? -0.166 3.130 -14.618 1.00 96.81 103 ASN A O 1
ATOM 802 N N . TRP A 1 104 ? 1.748 3.928 -13.741 1.00 96.25 104 TRP A N 1
ATOM 803 C CA . TRP A 1 104 ? 1.908 2.831 -12.795 1.00 96.25 104 TRP A CA 1
ATOM 804 C C . TRP A 1 104 ? 0.709 2.715 -11.840 1.00 96.25 104 TRP A C 1
ATOM 806 O O . TRP A 1 104 ? 0.139 1.635 -11.699 1.00 96.25 104 TRP A O 1
ATOM 816 N N . LEU A 1 105 ? 0.250 3.819 -11.241 1.00 96.25 105 LEU A N 1
ATOM 817 C CA . LEU A 1 105 ? -0.906 3.826 -10.338 1.00 96.25 105 LEU A CA 1
ATOM 818 C C . LEU A 1 105 ? -2.206 3.408 -11.040 1.00 96.25 105 LEU A C 1
ATOM 820 O O . LEU A 1 105 ? -3.069 2.804 -10.402 1.00 96.25 105 LEU A O 1
ATOM 824 N N . ARG A 1 106 ? -2.360 3.685 -12.343 1.00 96.94 106 ARG A N 1
ATOM 825 C CA . ARG A 1 106 ? -3.485 3.168 -13.142 1.00 96.94 106 ARG A CA 1
ATOM 826 C C . ARG A 1 106 ? -3.416 1.651 -13.303 1.00 96.94 106 ARG A C 1
ATOM 828 O O . ARG A 1 106 ? -4.435 0.998 -13.100 1.00 96.94 106 ARG A O 1
ATOM 835 N N . ILE A 1 107 ? -2.241 1.097 -13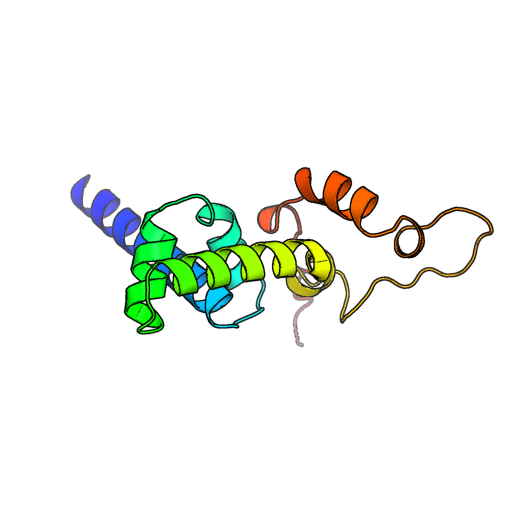.606 1.00 95.75 107 ILE A N 1
ATOM 836 C CA . ILE A 1 107 ? -2.027 -0.358 -13.708 1.00 95.75 107 ILE A CA 1
ATOM 837 C C . ILE A 1 107 ? -2.252 -1.025 -12.347 1.00 95.75 107 ILE A C 1
ATOM 839 O 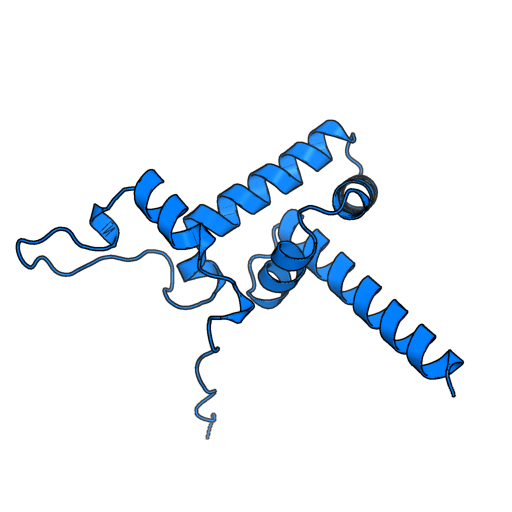O . ILE A 1 107 ? -2.988 -2.004 -12.243 1.00 95.75 107 ILE A O 1
ATOM 843 N N . ARG A 1 108 ? -1.691 -0.447 -11.280 1.00 95.62 108 ARG A N 1
ATOM 844 C CA . ARG A 1 108 ? -1.770 -0.948 -9.902 1.00 95.62 108 ARG A CA 1
ATOM 845 C C . ARG A 1 108 ? -3.201 -1.176 -9.410 1.00 95.62 108 ARG A C 1
ATOM 847 O O . ARG A 1 108 ? -3.403 -2.054 -8.576 1.00 95.62 108 ARG A O 1
ATOM 854 N N . ARG A 1 109 ? -4.195 -0.439 -9.923 1.00 95.31 109 ARG A N 1
ATOM 855 C CA . ARG A 1 109 ? -5.623 -0.633 -9.587 1.00 95.31 109 ARG A CA 1
ATOM 856 C C . ARG A 1 109 ? -6.162 -2.008 -9.987 1.00 95.31 109 ARG A C 1
ATOM 858 O O . ARG A 1 109 ? -7.140 -2.453 -9.395 1.00 95.31 109 ARG A O 1
ATOM 865 N N . TYR A 1 110 ? -5.538 -2.658 -10.966 1.00 96.00 110 TYR A N 1
ATOM 866 C CA . TYR A 1 110 ? -5.931 -3.977 -11.463 1.00 96.00 110 TYR A CA 1
ATOM 867 C C . TYR A 1 110 ? -5.138 -5.125 -10.832 1.00 96.00 110 TYR A C 1
ATOM 869 O O . TYR A 1 110 ? -5.465 -6.278 -11.082 1.00 96.00 110 TYR A O 1
ATOM 877 N N . LEU A 1 111 ? -4.113 -4.825 -10.031 1.00 96.06 111 LEU A N 1
ATOM 878 C CA . LEU A 1 111 ? -3.257 -5.820 -9.391 1.00 96.06 111 LEU A CA 1
ATOM 879 C C . LEU A 1 111 ? -3.563 -5.884 -7.899 1.00 96.06 111 LEU A C 1
ATOM 881 O O . LEU A 1 111 ? -3.659 -4.847 -7.250 1.00 96.06 111 LEU A O 1
ATOM 885 N N . ARG A 1 112 ? -3.661 -7.083 -7.334 1.00 96.56 112 ARG A N 1
ATOM 886 C CA . ARG A 1 112 ? -3.743 -7.319 -5.888 1.00 96.56 112 ARG A CA 1
ATOM 887 C C . ARG A 1 112 ? -2.533 -8.103 -5.414 1.00 96.56 112 ARG A C 1
ATOM 889 O O . ARG A 1 112 ? -1.934 -8.874 -6.160 1.00 96.56 112 ARG A O 1
ATOM 896 N N . VAL A 1 113 ? -2.192 -7.965 -4.137 1.00 96.75 113 VAL A N 1
ATOM 897 C CA . VAL A 1 113 ? -1.126 -8.755 -3.498 1.00 96.75 113 VAL A CA 1
ATOM 898 C C . VAL A 1 113 ? -1.406 -10.258 -3.627 1.00 96.75 113 VAL A C 1
ATOM 900 O O . VAL A 1 113 ? -0.481 -11.059 -3.795 1.00 96.75 113 VAL A O 1
ATOM 903 N N . ALA A 1 114 ? -2.685 -10.631 -3.575 1.00 95.19 114 ALA A N 1
ATOM 904 C CA . ALA A 1 114 ? -3.149 -12.002 -3.735 1.00 95.19 114 ALA A CA 1
ATOM 905 C C . ALA A 1 114 ? -2.962 -12.562 -5.159 1.00 95.19 114 ALA A C 1
ATOM 907 O O . ALA A 1 114 ? -2.870 -13.779 -5.296 1.00 95.19 114 ALA A O 1
ATOM 908 N N . ASP A 1 115 ? -2.862 -11.708 -6.184 1.00 95.00 115 ASP A N 1
ATOM 909 C CA . ASP A 1 115 ? -2.721 -12.137 -7.586 1.00 95.00 115 ASP A CA 1
ATOM 910 C C . ASP A 1 115 ? -1.291 -12.601 -7.907 1.00 95.00 115 ASP A C 1
ATOM 912 O O . ASP A 1 115 ? -1.059 -13.330 -8.869 1.00 95.00 115 ASP A O 1
ATOM 916 N N . ILE A 1 116 ? -0.315 -12.200 -7.088 1.00 93.56 116 ILE A N 1
ATOM 917 C CA . ILE A 1 116 ? 1.085 -12.593 -7.251 1.00 93.56 116 ILE A CA 1
ATOM 918 C C . ILE A 1 116 ? 1.311 -13.926 -6.551 1.00 93.56 116 ILE A C 1
ATOM 920 O O . ILE A 1 116 ? 1.219 -14.012 -5.325 1.00 93.56 116 ILE A O 1
ATOM 924 N N . THR A 1 117 ? 1.638 -14.965 -7.314 1.00 88.69 117 THR A N 1
ATOM 925 C CA . THR A 1 117 ? 2.011 -16.265 -6.745 1.00 88.69 117 THR A CA 1
ATOM 926 C C . THR A 1 117 ? 3.430 -16.162 -6.184 1.00 88.69 117 THR A C 1
ATOM 928 O O . THR A 1 117 ? 4.317 -15.704 -6.903 1.00 88.69 117 THR A O 1
ATOM 931 N N . PRO A 1 118 ? 3.669 -16.527 -4.911 1.00 78.38 118 PRO A N 1
ATOM 932 C CA . PRO A 1 118 ? 5.028 -16.566 -4.387 1.00 78.38 118 PRO A CA 1
ATOM 933 C C . PRO A 1 118 ? 5.849 -17.575 -5.191 1.00 78.38 118 PRO A C 1
ATOM 935 O O . PRO A 1 118 ? 5.304 -18.596 -5.618 1.00 78.38 118 PRO A O 1
ATOM 938 N N . GLU A 1 119 ? 7.139 -17.300 -5.385 1.00 74.06 119 GLU A N 1
ATOM 939 C CA . GLU A 1 119 ? 8.023 -18.275 -6.020 1.00 74.06 119 GLU A CA 1
ATOM 940 C C . GLU A 1 119 ? 7.884 -19.630 -5.312 1.00 74.06 119 GLU A C 1
ATOM 942 O O . GLU A 1 119 ? 7.829 -19.675 -4.073 1.00 74.06 119 GLU A O 1
ATOM 947 N N . PRO A 1 120 ? 7.794 -20.739 -6.067 1.00 67.12 120 PRO A N 1
ATOM 948 C CA . PRO A 1 120 ? 7.876 -22.056 -5.473 1.00 67.12 120 PRO A CA 1
ATOM 949 C C . PRO A 1 120 ? 9.159 -22.104 -4.653 1.00 67.12 120 PRO A C 1
ATOM 951 O O . PRO A 1 120 ? 10.236 -21.794 -5.161 1.00 67.12 120 PRO A O 1
ATOM 954 N N . HIS A 1 121 ? 9.061 -22.505 -3.389 1.00 61.31 121 HIS A N 1
ATOM 955 C CA . HIS A 1 121 ? 10.241 -22.941 -2.662 1.00 61.31 121 HIS A CA 1
ATOM 956 C C . HIS A 1 121 ? 10.743 -24.204 -3.370 1.00 61.31 121 HIS A C 1
ATOM 958 O O . HIS A 1 121 ? 10.325 -25.313 -3.039 1.00 61.31 121 HIS A O 1
ATOM 964 N N . HIS A 1 122 ? 11.584 -24.045 -4.395 1.00 57.28 122 HIS A N 1
ATOM 965 C CA . HIS A 1 122 ? 12.443 -25.124 -4.848 1.00 57.28 122 HIS A CA 1
ATOM 966 C C . HIS A 1 122 ? 13.258 -25.513 -3.622 1.00 57.28 122 HIS A C 1
ATOM 968 O O . HIS A 1 122 ? 13.989 -24.688 -3.074 1.00 57.28 122 HIS A O 1
ATOM 974 N N . GLY A 1 123 ? 12.966 -26.706 -3.106 1.00 44.84 123 GLY A N 1
ATOM 975 C CA . GLY A 1 123 ? 13.440 -27.166 -1.815 1.00 44.84 123 GLY A CA 1
ATOM 976 C C . GLY A 1 123 ? 14.929 -26.902 -1.635 1.00 44.84 123 GLY A C 1
ATOM 977 O O . GLY A 1 123 ? 15.736 -27.137 -2.533 1.00 44.84 123 GLY A O 1
ATOM 978 N N . ALA A 1 124 ? 15.267 -26.432 -0.437 1.00 39.72 124 ALA A N 1
ATOM 979 C CA . ALA A 1 124 ? 16.548 -26.757 0.164 1.00 39.72 124 ALA A CA 1
ATOM 980 C C . ALA A 1 124 ? 16.791 -28.285 0.051 1.00 39.72 124 ALA A C 1
ATOM 982 O O . ALA A 1 124 ? 15.804 -29.026 0.004 1.00 39.72 124 ALA A O 1
ATOM 983 N N . PRO A 1 125 ? 18.060 -28.728 -0.039 1.00 44.28 125 PRO A N 1
ATOM 984 C CA . PRO A 1 125 ? 18.430 -30.133 -0.240 1.00 44.28 125 PRO A CA 1
ATOM 985 C C . PRO A 1 125 ? 17.732 -31.112 0.710 1.00 44.28 125 PRO A C 1
ATOM 987 O O . PRO A 1 125 ? 17.462 -30.729 1.873 1.00 44.28 125 PRO A O 1
#

Secondary structure (DSSP, 8-state):
-HHHHHHHHHHHHHHHHHHHHHHHTT--SHHHHHHHHHHTT-HHHHHHHHHHHT--HHHHHHHHHHHHHHHHHTHHHHTTSSSS---PPP-SS--TTTSHHHHHHHHHTT--GGGSPPPP-----

Sequence (125 aa):
SVQLRIRTATQRNSSMMRCAVQFVMGCRGRRYADAFEKVFDLPSLVETVQKSANKPEEEAKEMVKSSKRYLDCKFLAVVGVVRDAVVCEPNGQVQLDGIGLDNWLRIRRYLRVADITPEPHHGAP

pLDDT: mean 93.07, std 9.98, range [39.72, 98.5]